Protein AF-A0A917B5C1-F1 (afdb_monomer)

Sequence (83 aa):
METFILLIVVYPIIAAILGVLGAWIFKNMYMMPCIVALCSIVMMGTIYNLSFFTWVLVYTFLSLVSGGITRHLITNNKRGMTV

Solvent-accessible surface area (backbone atoms only — not comparable to full-atom values): 4298 Å² total; per-residue (Å²): 118,70,70,58,50,42,59,72,49,50,49,46,50,50,30,34,54,46,8,40,50,28,21,67,74,66,72,34,51,62,61,31,21,52,51,49,32,51,55,38,50,51,42,28,74,74,78,52,49,80,84,43,54,64,55,33,52,51,36,23,50,45,7,33,52,40,4,43,53,50,48,51,54,57,52,54,61,60,62,71,73,76,116

InterPro domains:
  IPR020258 Uncharacterised protein family YbeF [PF10852] (6-77)

Structure (mmCIF, N/CA/C/O backbone):
data_AF-A0A917B5C1-F1
#
_entry.id   AF-A0A917B5C1-F1
#
loop_
_atom_site.group_PDB
_atom_site.id
_atom_site.type_symbol
_atom_site.label_atom_id
_atom_site.label_alt_id
_atom_site.label_comp_id
_atom_site.label_asym_id
_atom_site.label_entity_id
_atom_site.label_seq_id
_atom_site.pdbx_PDB_ins_code
_atom_site.Cartn_x
_atom_site.Cartn_y
_atom_site.Cartn_z
_atom_site.occupancy
_atom_site.B_iso_or_equiv
_atom_site.auth_seq_id
_atom_site.auth_comp_id
_atom_site.auth_asym_id
_atom_site.auth_atom_id
_atom_site.pdbx_PDB_model_num
ATOM 1 N N . MET A 1 1 ? 10.022 -11.584 -19.087 1.00 57.34 1 MET A N 1
ATOM 2 C CA . MET A 1 1 ? 8.894 -12.371 -18.539 1.00 57.34 1 MET A CA 1
ATOM 3 C C . MET A 1 1 ? 8.831 -12.309 -17.013 1.00 57.34 1 MET A C 1
ATOM 5 O O . MET A 1 1 ? 7.734 -12.198 -16.489 1.00 57.34 1 MET A O 1
ATOM 9 N N . GLU A 1 2 ? 9.959 -12.280 -16.294 1.00 63.72 2 GLU A N 1
ATOM 10 C CA . GLU A 1 2 ? 9.956 -12.309 -14.816 1.00 63.72 2 GLU A CA 1
ATOM 11 C C . GLU A 1 2 ? 9.377 -11.057 -14.132 1.00 63.72 2 GLU A C 1
ATOM 13 O O . GLU A 1 2 ? 8.638 -11.160 -13.155 1.00 63.72 2 GLU A O 1
ATOM 18 N N . THR A 1 3 ? 9.616 -9.866 -14.684 1.00 71.00 3 THR A N 1
ATOM 19 C CA . THR A 1 3 ? 9.080 -8.598 -14.150 1.00 71.00 3 THR A CA 1
ATOM 20 C C . THR A 1 3 ? 7.556 -8.505 -14.201 1.00 71.00 3 THR A C 1
ATOM 22 O O . THR A 1 3 ? 6.949 -7.835 -13.369 1.00 71.00 3 THR A O 1
ATOM 25 N N . PHE A 1 4 ? 6.918 -9.207 -15.138 1.00 75.56 4 PHE A N 1
ATOM 26 C CA . PHE A 1 4 ? 5.464 -9.189 -15.298 1.00 75.56 4 PHE A CA 1
ATOM 27 C C . PHE A 1 4 ? 4.753 -9.999 -14.201 1.00 75.56 4 PHE A C 1
ATOM 29 O O . PHE A 1 4 ? 3.696 -9.600 -13.714 1.00 75.56 4 PHE A O 1
ATOM 36 N N . ILE A 1 5 ? 5.369 -11.099 -13.752 1.00 80.19 5 ILE A N 1
ATOM 37 C CA . ILE A 1 5 ? 4.867 -11.924 -12.642 1.00 80.19 5 ILE A CA 1
ATOM 38 C C . ILE A 1 5 ? 4.975 -11.161 -11.317 1.00 80.19 5 ILE A C 1
ATOM 40 O O . ILE A 1 5 ? 4.042 -11.180 -10.513 1.00 80.19 5 ILE A O 1
ATOM 44 N N . LEU A 1 6 ? 6.081 -10.440 -11.106 1.00 80.62 6 LEU A N 1
ATOM 45 C CA . LEU A 1 6 ? 6.261 -9.590 -9.926 1.00 80.62 6 LEU A CA 1
ATOM 46 C C . LEU A 1 6 ? 5.162 -8.523 -9.831 1.00 80.62 6 LEU A C 1
ATOM 48 O O . LEU A 1 6 ? 4.574 -8.328 -8.769 1.00 80.62 6 LEU A O 1
ATOM 52 N N . LEU A 1 7 ? 4.848 -7.903 -10.968 1.00 77.75 7 LEU A N 1
ATOM 53 C CA . LEU A 1 7 ? 3.792 -6.909 -11.135 1.00 77.75 7 LEU A CA 1
ATOM 54 C C . LEU A 1 7 ? 2.390 -7.431 -10.816 1.00 77.75 7 LEU A C 1
ATOM 56 O O . LEU A 1 7 ? 1.665 -6.830 -10.035 1.00 77.75 7 LEU A O 1
ATOM 60 N N . ILE A 1 8 ? 1.996 -8.552 -11.408 1.00 80.44 8 ILE A N 1
ATOM 61 C CA . ILE A 1 8 ? 0.602 -9.012 -11.333 1.00 80.44 8 ILE A CA 1
ATOM 62 C C . ILE A 1 8 ? 0.320 -9.862 -10.098 1.00 80.44 8 ILE A C 1
ATOM 64 O O . ILE A 1 8 ? -0.824 -9.929 -9.654 1.00 80.44 8 ILE A O 1
ATOM 68 N N . VAL A 1 9 ? 1.336 -10.521 -9.545 1.00 80.31 9 VAL A N 1
ATOM 69 C CA . VAL A 1 9 ? 1.144 -11.503 -8.474 1.00 80.31 9 VAL A CA 1
ATOM 70 C C . VAL A 1 9 ? 1.813 -11.032 -7.193 1.00 80.31 9 VAL A C 1
ATOM 72 O O . VAL A 1 9 ? 1.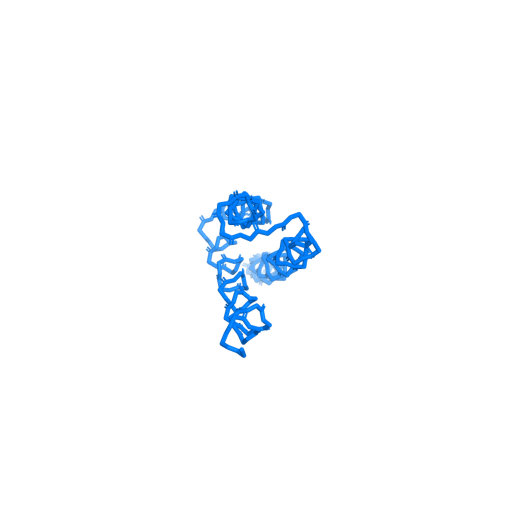152 -10.868 -6.173 1.00 80.31 9 VAL A O 1
ATOM 75 N N . VAL A 1 10 ? 3.117 -10.762 -7.230 1.00 84.00 10 VAL A N 1
ATOM 76 C CA . VAL A 1 10 ? 3.896 -10.567 -5.999 1.00 84.00 10 VAL A CA 1
ATOM 77 C C . VAL A 1 10 ? 3.576 -9.236 -5.318 1.00 84.00 10 VAL A C 1
ATOM 79 O O . VAL A 1 10 ? 3.209 -9.225 -4.143 1.00 84.00 10 VAL A O 1
ATOM 82 N N . TYR A 1 11 ? 3.653 -8.113 -6.033 1.00 81.19 11 TYR A N 1
ATOM 83 C CA . TYR A 1 11 ? 3.344 -6.797 -5.465 1.00 81.19 11 TYR A CA 1
ATOM 84 C C . TYR A 1 11 ? 1.906 -6.647 -4.950 1.00 81.19 11 TYR A C 1
ATOM 86 O O . TYR A 1 11 ? 1.756 -6.133 -3.840 1.00 81.19 11 TYR A O 1
ATOM 94 N N . PRO A 1 12 ? 0.850 -7.107 -5.648 1.00 79.62 12 PRO A N 1
ATOM 95 C CA . PRO A 1 12 ? -0.505 -7.005 -5.115 1.00 79.62 12 PRO A CA 1
ATOM 96 C C . PRO A 1 12 ? -0.722 -7.892 -3.886 1.00 79.62 12 PRO A C 1
ATOM 98 O O . PRO A 1 12 ? -1.408 -7.463 -2.959 1.00 79.62 12 PRO A O 1
ATOM 101 N N . ILE A 1 13 ? -0.097 -9.075 -3.816 1.00 84.62 13 ILE A N 1
ATOM 102 C CA . ILE A 1 13 ? -0.136 -9.914 -2.607 1.00 84.62 13 ILE A CA 1
ATOM 103 C C . ILE A 1 13 ? 0.533 -9.191 -1.435 1.00 84.62 13 ILE A C 1
ATOM 105 O O . ILE A 1 13 ? -0.051 -9.102 -0.355 1.00 84.62 13 ILE A O 1
ATOM 109 N N . ILE A 1 14 ? 1.722 -8.618 -1.642 1.00 85.00 14 ILE A N 1
ATOM 110 C CA . ILE A 1 14 ? 2.429 -7.857 -0.603 1.00 85.00 14 ILE A CA 1
ATOM 111 C C . ILE A 1 14 ? 1.596 -6.648 -0.161 1.00 85.00 14 ILE A C 1
ATOM 113 O O . ILE A 1 14 ? 1.441 -6.425 1.037 1.00 85.00 14 ILE A O 1
ATOM 117 N N . ALA A 1 15 ? 1.014 -5.899 -1.101 1.00 80.00 15 ALA A N 1
ATOM 118 C CA . ALA A 1 15 ? 0.159 -4.752 -0.803 1.00 80.00 15 ALA A CA 1
ATOM 119 C C . ALA A 1 15 ? -1.083 -5.152 0.010 1.00 80.00 15 ALA A C 1
ATOM 121 O O . ALA A 1 15 ? -1.448 -4.453 0.956 1.00 80.00 15 ALA A O 1
ATOM 122 N N . ALA A 1 16 ? -1.702 -6.292 -0.309 1.00 78.06 16 ALA A N 1
ATOM 123 C CA . ALA A 1 16 ? -2.839 -6.820 0.435 1.00 78.06 16 ALA A CA 1
ATOM 124 C C . ALA A 1 16 ? -2.449 -7.220 1.867 1.00 78.06 16 ALA A C 1
ATOM 126 O O . ALA A 1 16 ? -3.126 -6.810 2.813 1.00 78.06 16 ALA A O 1
ATOM 127 N N . ILE A 1 17 ? -1.344 -7.958 2.035 1.00 83.50 17 ILE A N 1
ATOM 128 C CA . ILE A 1 17 ? -0.819 -8.375 3.346 1.00 83.50 17 ILE A CA 1
ATOM 129 C C . ILE A 1 17 ? -0.471 -7.152 4.192 1.00 83.50 17 ILE A C 1
ATOM 131 O O . ILE A 1 17 ? -0.874 -7.064 5.352 1.00 83.50 17 ILE A O 1
ATOM 135 N N . LEU A 1 18 ? 0.234 -6.185 3.602 1.00 81.00 18 LEU A N 1
ATOM 136 C CA . LEU A 1 18 ? 0.568 -4.927 4.255 1.00 81.00 18 LEU A CA 1
ATOM 137 C C . LEU A 1 18 ? -0.699 -4.191 4.681 1.00 81.00 18 LEU A C 1
ATOM 139 O O . LEU A 1 18 ? -0.785 -3.817 5.843 1.00 81.00 18 LEU A O 1
ATOM 143 N N . GLY A 1 19 ? -1.705 -4.055 3.811 1.00 75.25 19 GLY A N 1
ATOM 144 C CA . GLY A 1 19 ? -2.986 -3.419 4.141 1.00 75.25 19 GLY A CA 1
ATOM 145 C C . GLY A 1 19 ? -3.680 -4.040 5.359 1.00 75.25 19 GLY A C 1
ATOM 146 O O . GLY A 1 19 ? -4.107 -3.315 6.261 1.00 75.25 19 GLY A O 1
ATOM 147 N N . VAL A 1 20 ? -3.715 -5.375 5.447 1.00 76.62 20 VAL A N 1
ATOM 148 C CA . VAL A 1 20 ? -4.271 -6.101 6.604 1.00 76.62 20 VAL A CA 1
ATOM 149 C C . VAL A 1 20 ? -3.436 -5.859 7.865 1.00 76.62 20 VAL A C 1
ATOM 151 O O . VAL A 1 20 ? -3.986 -5.479 8.902 1.00 76.62 20 VAL A O 1
ATOM 154 N N . LEU A 1 21 ? -2.111 -6.021 7.781 1.00 78.62 21 LEU A N 1
ATOM 155 C CA . LEU A 1 21 ? -1.200 -5.819 8.912 1.00 78.62 21 LEU A CA 1
ATOM 156 C C . LEU A 1 21 ? -1.268 -4.390 9.450 1.00 78.62 21 LEU A C 1
ATOM 158 O O . LEU A 1 21 ? 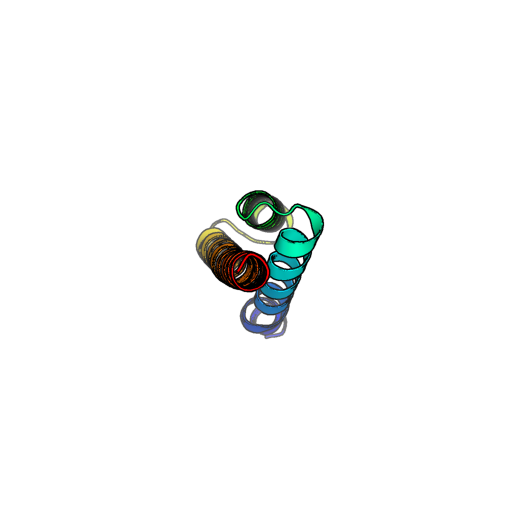-1.340 -4.182 10.659 1.00 78.62 21 LEU A O 1
ATOM 162 N N . GLY A 1 22 ? -1.296 -3.395 8.569 1.00 71.44 22 GLY A N 1
ATOM 163 C CA . GLY A 1 22 ? -1.373 -2.003 8.984 1.00 71.44 22 GLY A CA 1
ATOM 164 C C . GLY A 1 22 ? -2.732 -1.622 9.557 1.00 71.44 22 GLY A C 1
ATOM 165 O O . GLY A 1 22 ? -2.782 -0.848 10.510 1.00 71.44 22 GLY A O 1
ATOM 166 N N . ALA A 1 23 ? -3.830 -2.203 9.066 1.00 70.75 23 ALA A N 1
ATOM 167 C CA . ALA A 1 23 ? -5.136 -2.033 9.701 1.00 70.75 23 ALA A CA 1
ATOM 168 C C . ALA A 1 23 ? -5.156 -2.611 11.128 1.00 70.75 23 ALA A C 1
ATOM 170 O O . ALA A 1 23 ? -5.778 -2.026 12.018 1.00 70.75 23 ALA A O 1
ATOM 171 N N . TRP A 1 24 ? -4.439 -3.715 11.362 1.00 72.19 24 TRP A N 1
ATOM 172 C CA . TRP A 1 24 ? -4.267 -4.317 12.686 1.00 72.19 24 TRP A CA 1
ATOM 173 C C . TRP A 1 24 ? -3.386 -3.474 13.621 1.00 72.19 24 TRP A C 1
ATOM 175 O O . TRP A 1 24 ? -3.788 -3.197 14.751 1.00 72.19 24 TRP A O 1
ATOM 185 N N . ILE A 1 25 ? -2.215 -3.035 13.147 1.00 77.56 25 ILE A N 1
ATOM 186 C CA . ILE A 1 25 ? -1.211 -2.312 13.947 1.00 77.56 25 ILE A CA 1
ATOM 187 C C . ILE A 1 25 ? -1.657 -0.877 14.234 1.00 77.56 25 ILE A C 1
ATOM 189 O O . ILE A 1 25 ? -1.683 -0.447 15.386 1.00 77.56 25 ILE A O 1
ATOM 193 N N . PHE A 1 26 ? -2.039 -0.128 13.198 1.00 72.94 26 PHE A N 1
ATOM 194 C CA . PHE A 1 26 ? -2.328 1.300 13.325 1.00 72.94 26 PHE A CA 1
ATOM 195 C C . PHE A 1 26 ? -3.773 1.585 13.752 1.00 72.94 26 PHE A C 1
ATOM 197 O O . PHE A 1 26 ? -4.090 2.728 14.077 1.00 72.94 26 PHE A O 1
ATOM 204 N N . LYS A 1 27 ? -4.674 0.583 13.716 1.00 68.62 27 LYS A N 1
ATOM 205 C CA . LYS A 1 27 ? -6.138 0.728 13.925 1.00 68.62 27 LYS A CA 1
ATOM 206 C C . LYS A 1 27 ? -6.793 1.818 13.059 1.00 68.62 27 LYS A C 1
ATOM 208 O O . LYS A 1 27 ? -7.952 2.189 13.271 1.00 68.62 27 LYS A O 1
ATOM 213 N N . ASN A 1 28 ? -6.065 2.316 12.065 1.00 67.50 28 ASN A N 1
ATOM 214 C CA . ASN A 1 28 ? -6.440 3.421 11.210 1.00 67.50 28 ASN A CA 1
ATOM 215 C C . ASN A 1 28 ? -6.415 2.940 9.761 1.00 67.50 28 ASN A C 1
ATOM 217 O O . ASN A 1 28 ? -5.390 2.473 9.270 1.00 67.50 28 ASN A O 1
ATOM 221 N N . MET A 1 29 ? -7.552 3.061 9.079 1.00 65.50 29 MET A N 1
ATOM 222 C CA . MET A 1 29 ? -7.729 2.529 7.724 1.00 65.50 29 MET A CA 1
ATOM 223 C C . MET A 1 29 ? -6.934 3.281 6.656 1.00 65.50 29 MET A C 1
ATOM 225 O O . MET A 1 29 ? -6.763 2.763 5.562 1.00 65.50 29 MET A O 1
ATOM 229 N N . TYR A 1 30 ? -6.442 4.481 6.971 1.00 70.44 30 TYR A N 1
ATOM 230 C CA . TYR A 1 30 ? -5.763 5.354 6.011 1.00 70.44 30 TYR A CA 1
ATOM 231 C C . TYR A 1 30 ? -4.236 5.345 6.124 1.00 70.44 30 TYR A C 1
ATOM 233 O O . TYR A 1 30 ? -3.556 5.681 5.159 1.00 70.44 30 TYR A O 1
ATOM 241 N N . MET A 1 31 ? -3.678 4.942 7.272 1.00 73.06 31 MET A N 1
ATOM 242 C CA . MET A 1 31 ? -2.223 4.971 7.475 1.00 73.06 31 MET A CA 1
ATOM 243 C C . MET A 1 31 ? -1.499 4.000 6.542 1.00 73.06 31 MET A C 1
ATOM 245 O O . MET A 1 31 ? -0.515 4.371 5.908 1.00 73.06 31 MET A O 1
ATOM 249 N N . MET A 1 32 ? -2.009 2.776 6.410 1.00 76.75 32 MET A N 1
ATOM 250 C CA . MET A 1 32 ? -1.335 1.756 5.612 1.00 76.75 32 MET A CA 1
ATOM 251 C C . MET A 1 32 ? -1.453 1.947 4.095 1.00 76.75 32 MET A C 1
ATOM 253 O O . MET A 1 32 ? -0.442 1.783 3.413 1.00 76.75 32 MET A O 1
ATOM 257 N N . PRO A 1 33 ? -2.608 2.359 3.537 1.00 78.94 33 PRO A N 1
ATOM 258 C CA . PRO A 1 33 ? -2.690 2.738 2.128 1.00 78.94 33 PRO A CA 1
ATOM 259 C C . PRO A 1 33 ? -1.745 3.889 1.773 1.00 78.94 33 PRO A C 1
ATOM 261 O O . PRO A 1 33 ? -1.113 3.834 0.725 1.00 78.94 33 PRO A O 1
ATOM 264 N N . CYS A 1 34 ? -1.570 4.881 2.657 1.00 80.62 34 CYS A N 1
ATOM 265 C CA . CYS A 1 34 ? -0.582 5.947 2.4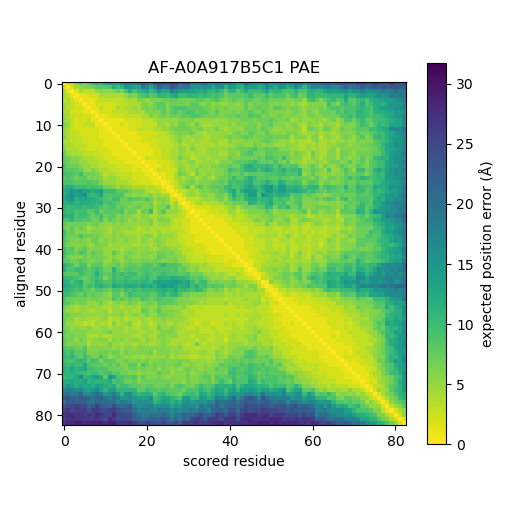55 1.00 80.62 34 CYS A CA 1
ATOM 266 C C . CYS A 1 34 ? 0.854 5.412 2.388 1.00 80.62 34 CYS A C 1
ATOM 268 O O . CYS A 1 34 ? 1.619 5.837 1.527 1.00 80.62 34 CYS A O 1
ATOM 270 N N . ILE A 1 35 ? 1.223 4.465 3.256 1.00 82.38 35 ILE A N 1
ATOM 271 C CA . ILE A 1 35 ? 2.556 3.841 3.233 1.00 82.38 35 ILE A CA 1
ATOM 272 C C . ILE A 1 35 ? 2.753 3.045 1.938 1.00 82.38 35 ILE A C 1
ATOM 274 O O . ILE A 1 35 ? 3.780 3.192 1.280 1.00 82.38 35 ILE A O 1
ATOM 278 N N . VAL A 1 36 ? 1.758 2.249 1.534 1.00 83.88 36 VAL A N 1
ATOM 279 C CA . VAL A 1 36 ? 1.804 1.484 0.278 1.00 83.88 36 VAL A CA 1
ATOM 280 C C . VAL A 1 36 ? 1.906 2.418 -0.929 1.00 83.88 36 VAL A C 1
ATOM 282 O O . VAL A 1 36 ? 2.716 2.157 -1.819 1.00 83.88 36 VAL A O 1
ATOM 285 N N . ALA A 1 37 ? 1.164 3.527 -0.944 1.00 82.44 37 ALA A N 1
ATOM 286 C CA . ALA A 1 37 ? 1.248 4.541 -1.990 1.00 82.44 37 ALA A CA 1
ATOM 287 C C . ALA A 1 37 ? 2.646 5.170 -2.051 1.00 82.44 37 ALA A C 1
ATOM 289 O O . ALA A 1 37 ? 3.250 5.204 -3.120 1.00 82.44 37 ALA A O 1
ATOM 290 N N . LEU A 1 38 ? 3.199 5.596 -0.910 1.00 85.62 38 LEU A N 1
ATOM 291 C CA . LEU A 1 38 ? 4.541 6.178 -0.831 1.00 85.62 38 LEU A CA 1
ATOM 292 C C . LEU A 1 38 ? 5.618 5.194 -1.305 1.00 85.62 38 LEU A C 1
ATOM 294 O O . LEU A 1 38 ? 6.419 5.546 -2.167 1.00 85.62 38 LEU A O 1
ATOM 298 N N . CYS A 1 39 ? 5.609 3.948 -0.821 1.00 83.31 39 CYS A N 1
ATOM 299 C CA . CYS A 1 39 ? 6.550 2.917 -1.268 1.00 83.31 39 CYS A CA 1
ATOM 300 C C . CYS A 1 39 ? 6.433 2.642 -2.773 1.00 83.31 39 CYS A C 1
ATOM 302 O O . CYS A 1 39 ? 7.445 2.514 -3.461 1.00 83.31 39 CYS A O 1
ATOM 304 N N . SER A 1 40 ? 5.208 2.595 -3.296 1.00 81.94 40 SER A N 1
ATOM 305 C CA . SER A 1 40 ? 4.954 2.331 -4.713 1.00 81.94 40 SER A CA 1
ATOM 306 C C . SER A 1 40 ? 5.384 3.506 -5.604 1.00 81.94 40 SER A C 1
ATOM 308 O O . SER A 1 40 ? 5.928 3.284 -6.683 1.00 81.94 40 SER A O 1
ATOM 310 N N . ILE A 1 41 ? 5.217 4.754 -5.147 1.00 84.38 41 ILE A N 1
ATOM 311 C CA . ILE A 1 41 ? 5.717 5.961 -5.830 1.00 84.38 41 ILE A CA 1
ATOM 312 C C . ILE A 1 41 ? 7.250 5.982 -5.839 1.00 84.38 41 ILE A C 1
ATOM 314 O O . ILE A 1 41 ? 7.854 6.275 -6.869 1.00 84.38 41 ILE A O 1
ATOM 318 N N . VAL A 1 42 ? 7.892 5.629 -4.721 1.00 84.44 42 VAL A N 1
ATOM 319 C CA . VAL A 1 42 ? 9.358 5.530 -4.653 1.00 84.44 42 VAL A CA 1
ATOM 320 C C . VAL A 1 42 ? 9.865 4.461 -5.623 1.00 84.44 42 VAL A C 1
ATOM 322 O O . VAL A 1 42 ? 10.797 4.728 -6.381 1.00 84.44 42 VAL A O 1
ATOM 325 N N . MET A 1 43 ? 9.218 3.291 -5.681 1.00 78.12 43 MET A N 1
ATOM 326 C CA . MET A 1 43 ? 9.522 2.250 -6.673 1.00 78.12 43 MET A CA 1
ATOM 327 C C . MET A 1 43 ? 9.322 2.726 -8.114 1.00 78.12 43 MET A C 1
ATOM 329 O O . MET A 1 43 ? 10.143 2.411 -8.975 1.00 78.12 43 MET A O 1
ATOM 333 N N . MET A 1 44 ? 8.269 3.504 -8.380 1.00 82.69 44 MET A N 1
ATOM 334 C CA . MET A 1 44 ? 8.036 4.102 -9.695 1.00 82.69 44 MET A CA 1
ATOM 335 C C . MET A 1 44 ? 9.191 5.016 -10.117 1.00 82.69 44 MET A C 1
ATOM 337 O O . MET A 1 44 ? 9.557 4.993 -11.283 1.00 82.69 44 MET A O 1
ATOM 341 N N . GLY A 1 45 ? 9.757 5.804 -9.198 1.00 76.56 45 GLY A N 1
ATOM 342 C CA . GLY A 1 45 ? 10.849 6.734 -9.506 1.00 76.56 45 GLY A CA 1
ATOM 343 C C . GLY A 1 45 ? 12.248 6.109 -9.548 1.00 76.56 45 GLY A C 1
ATOM 344 O O . GLY A 1 45 ? 13.146 6.695 -10.141 1.00 76.56 45 GLY A O 1
ATOM 345 N N . THR A 1 46 ? 12.451 4.950 -8.913 1.00 79.50 46 THR A N 1
ATOM 346 C CA . THR A 1 46 ? 13.783 4.325 -8.766 1.00 79.50 46 THR A CA 1
ATOM 347 C C . THR A 1 46 ? 13.996 3.099 -9.643 1.00 79.50 46 THR A C 1
ATOM 349 O O . THR A 1 46 ? 15.100 2.897 -10.140 1.00 79.50 46 THR A O 1
ATOM 352 N N . ILE A 1 47 ? 12.968 2.266 -9.816 1.00 76.69 47 ILE A N 1
ATOM 353 C CA . ILE A 1 47 ? 13.081 0.961 -10.488 1.00 76.69 47 ILE A CA 1
ATOM 354 C C . ILE A 1 47 ? 12.309 0.953 -11.809 1.00 76.69 47 ILE A C 1
ATOM 356 O O . ILE A 1 47 ? 12.722 0.305 -12.770 1.00 76.69 47 ILE A O 1
ATOM 360 N N . TYR A 1 48 ? 11.182 1.662 -11.860 1.00 76.88 48 TYR A N 1
ATOM 361 C CA . TYR A 1 48 ? 10.273 1.649 -13.002 1.00 76.88 48 TYR A CA 1
ATOM 362 C C . TYR A 1 48 ? 10.201 3.019 -13.699 1.00 76.88 48 TYR A C 1
ATOM 364 O O . TYR A 1 48 ? 11.049 3.883 -13.510 1.00 76.88 48 TYR A O 1
ATOM 372 N N . ASN A 1 49 ? 9.216 3.184 -14.584 1.00 78.19 49 ASN A N 1
ATOM 373 C CA . ASN A 1 49 ? 8.953 4.412 -15.337 1.00 78.19 49 ASN A CA 1
ATOM 374 C C . ASN A 1 49 ? 7.569 4.976 -14.982 1.00 78.19 49 ASN A C 1
ATOM 376 O O . ASN A 1 49 ? 6.755 4.294 -14.364 1.00 78.19 49 ASN A O 1
ATOM 380 N N . LEU A 1 50 ? 7.258 6.189 -15.451 1.00 74.19 50 LEU A N 1
ATOM 381 C CA . LEU A 1 50 ? 5.969 6.874 -15.242 1.00 74.19 50 LEU A CA 1
ATOM 382 C C . LEU A 1 50 ? 4.727 6.024 -15.578 1.00 74.19 50 LEU A C 1
ATOM 384 O O . LEU A 1 50 ? 3.702 6.153 -14.915 1.00 74.19 50 LEU A O 1
ATOM 388 N N . SER A 1 51 ? 4.810 5.100 -16.542 1.00 79.00 51 SER A N 1
ATOM 389 C CA . SER A 1 51 ? 3.711 4.171 -16.864 1.00 79.00 51 SER A CA 1
ATOM 390 C C . SER A 1 51 ? 3.352 3.205 -15.724 1.00 79.00 51 SER A C 1
ATOM 392 O O . SER A 1 51 ? 2.308 2.559 -15.767 1.00 79.00 51 SER A O 1
ATOM 394 N N . PHE A 1 52 ? 4.182 3.107 -14.685 1.00 79.00 52 PHE A N 1
ATOM 395 C CA . PHE A 1 52 ? 3.908 2.311 -13.491 1.00 79.00 52 PHE A CA 1
ATOM 396 C C . PHE A 1 52 ? 2.894 2.977 -12.549 1.00 79.00 52 PHE A C 1
ATOM 398 O O . PHE A 1 52 ? 2.392 2.329 -11.633 1.00 79.00 52 PHE A O 1
ATOM 405 N N . PHE A 1 53 ? 2.542 4.244 -12.784 1.00 79.31 53 PHE A N 1
ATOM 406 C CA . PHE A 1 53 ? 1.588 4.985 -11.960 1.00 79.31 53 PHE A CA 1
ATOM 407 C C . PHE A 1 53 ? 0.215 4.299 -11.864 1.00 79.31 53 PHE A C 1
ATOM 409 O O . PHE A 1 53 ? -0.400 4.281 -10.799 1.00 79.31 53 PHE A O 1
ATOM 416 N N . THR A 1 54 ? -0.246 3.648 -12.936 1.00 84.25 54 THR A N 1
ATOM 417 C CA . THR A 1 54 ? -1.486 2.856 -12.908 1.00 84.25 54 THR A CA 1
ATOM 418 C C . THR A 1 54 ? -1.419 1.736 -11.867 1.00 84.25 54 THR A C 1
ATOM 420 O O . THR A 1 54 ? -2.378 1.524 -11.130 1.00 84.25 54 THR A O 1
ATOM 423 N N . TRP A 1 55 ? -0.274 1.061 -11.740 1.00 83.81 55 TRP A N 1
ATOM 424 C CA . TRP A 1 55 ? -0.072 -0.004 -10.754 1.00 83.81 55 TRP A CA 1
ATOM 425 C C . TRP A 1 55 ? 0.009 0.533 -9.325 1.00 83.81 55 TRP A C 1
ATOM 427 O O . TRP A 1 55 ? -0.571 -0.062 -8.422 1.00 83.81 55 TRP A O 1
ATOM 437 N N . VAL A 1 56 ? 0.636 1.698 -9.125 1.00 83.19 56 VAL A N 1
ATOM 438 C CA . VAL A 1 56 ? 0.631 2.419 -7.837 1.00 83.19 56 VAL A CA 1
ATOM 439 C C . VAL A 1 56 ? -0.805 2.644 -7.353 1.00 83.19 56 VAL A C 1
ATOM 441 O O . VAL A 1 56 ? -1.120 2.363 -6.193 1.00 83.19 56 VAL A O 1
ATOM 444 N N . LEU A 1 57 ? -1.691 3.105 -8.243 1.00 85.00 57 LEU A N 1
ATOM 445 C CA . LEU A 1 57 ? -3.105 3.306 -7.925 1.00 85.00 57 LEU A CA 1
ATOM 446 C C . LEU A 1 57 ? -3.800 1.985 -7.577 1.00 85.00 57 LEU A C 1
ATOM 448 O O . LEU A 1 57 ? -4.491 1.919 -6.561 1.00 85.00 57 LEU A O 1
ATOM 452 N N . VAL A 1 58 ? -3.576 0.926 -8.363 1.00 87.44 58 VAL A N 1
ATOM 453 C CA . VAL A 1 58 ? -4.158 -0.404 -8.115 1.00 87.44 58 VAL A CA 1
ATOM 454 C C . VAL A 1 58 ? -3.740 -0.952 -6.748 1.00 87.44 58 VAL A C 1
ATOM 456 O O . VAL A 1 58 ? -4.600 -1.376 -5.978 1.00 87.44 58 VAL A O 1
ATOM 459 N N . TYR A 1 59 ? -2.452 -0.903 -6.395 1.00 83.44 59 TYR A N 1
ATOM 460 C CA . TYR A 1 59 ? -1.961 -1.416 -5.108 1.00 83.44 59 TYR A CA 1
ATOM 461 C C . TYR A 1 59 ? -2.473 -0.604 -3.922 1.00 83.44 59 TYR A C 1
ATOM 463 O O . TYR A 1 59 ? -2.840 -1.169 -2.889 1.00 83.44 59 TYR A O 1
ATOM 471 N N . THR A 1 60 ? -2.545 0.717 -4.077 1.00 84.94 60 THR A N 1
ATOM 472 C CA . THR A 1 60 ? -3.099 1.607 -3.051 1.00 84.94 60 THR A CA 1
ATOM 473 C C . THR A 1 60 ? -4.578 1.306 -2.822 1.00 84.94 60 THR A C 1
ATOM 475 O O . THR A 1 60 ? -5.011 1.188 -1.676 1.00 84.94 60 THR A O 1
ATOM 478 N N . PHE A 1 61 ? -5.344 1.115 -3.900 1.00 86.88 61 PHE A N 1
ATOM 479 C CA . PHE A 1 61 ? -6.762 0.777 -3.821 1.00 86.88 61 PHE A CA 1
ATOM 480 C C . PHE A 1 61 ? -6.981 -0.601 -3.185 1.00 86.88 61 PHE A C 1
ATOM 482 O O . PHE A 1 61 ? -7.824 -0.736 -2.301 1.00 86.88 61 PHE A O 1
ATOM 489 N N . LEU A 1 62 ?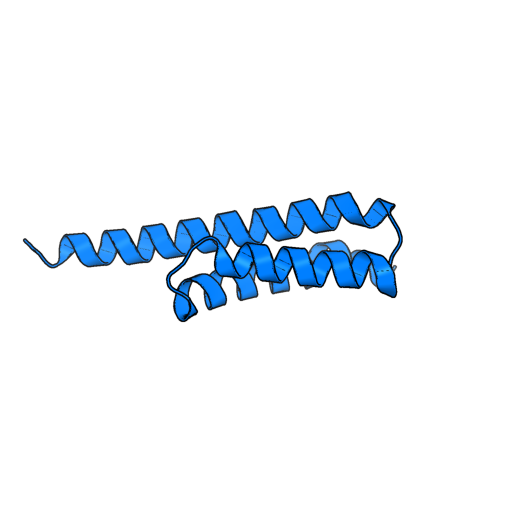 -6.172 -1.604 -3.550 1.00 83.94 62 LEU A N 1
ATOM 490 C CA . LEU A 1 62 ? -6.202 -2.931 -2.925 1.00 83.94 62 LEU A CA 1
ATOM 491 C C . LEU A 1 62 ? -5.958 -2.860 -1.413 1.00 83.94 62 LEU A C 1
ATOM 493 O O . LEU A 1 62 ? -6.713 -3.450 -0.643 1.00 83.94 62 LEU A O 1
ATOM 497 N N . SER A 1 63 ? -4.926 -2.123 -0.994 1.00 82.81 63 SER A N 1
ATOM 498 C CA . SER A 1 63 ? -4.577 -1.932 0.420 1.00 82.81 63 SER A CA 1
ATOM 499 C C . SER A 1 63 ? -5.681 -1.198 1.191 1.00 82.81 63 SER A C 1
ATOM 501 O O . SER A 1 63 ? -5.987 -1.535 2.335 1.00 82.81 63 SER A O 1
ATOM 503 N N . LEU A 1 64 ? -6.338 -0.225 0.554 1.00 83.94 64 LEU A N 1
ATOM 504 C CA . LEU A 1 64 ? -7.453 0.512 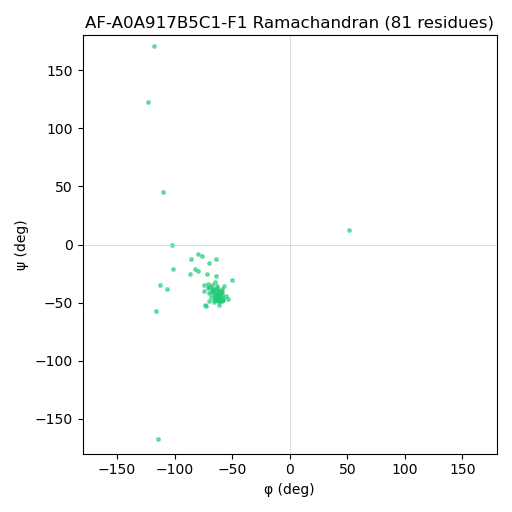1.146 1.00 83.94 64 LEU A CA 1
ATOM 505 C C . LEU A 1 64 ? -8.687 -0.375 1.327 1.00 83.94 64 LEU A C 1
ATOM 507 O O . LEU A 1 64 ? -9.293 -0.364 2.400 1.00 83.94 64 LEU A O 1
ATOM 511 N N . VAL A 1 65 ? -9.040 -1.171 0.316 1.00 85.31 65 VAL A N 1
ATOM 512 C CA . VAL A 1 65 ? -10.166 -2.111 0.391 1.00 85.31 65 VAL A CA 1
ATOM 513 C C . VAL A 1 65 ? -9.896 -3.187 1.445 1.00 85.31 65 VAL A C 1
ATOM 515 O O . VAL A 1 65 ? -10.743 -3.413 2.310 1.00 85.31 65 VAL A O 1
ATOM 518 N N . SER A 1 66 ? -8.711 -3.808 1.445 1.00 80.44 66 SER A N 1
ATOM 519 C CA . SER A 1 66 ? -8.365 -4.853 2.419 1.00 80.44 66 SER A CA 1
ATOM 520 C C . SER A 1 66 ? -8.315 -4.316 3.854 1.00 80.44 66 SER A C 1
ATOM 522 O O . SER A 1 66 ? -8.874 -4.931 4.771 1.00 80.44 66 SER A O 1
ATOM 524 N N . GLY A 1 67 ? -7.723 -3.137 4.060 1.00 78.62 67 GLY A N 1
ATOM 525 C CA . GLY A 1 67 ? -7.674 -2.471 5.359 1.00 78.62 67 GLY A CA 1
ATOM 526 C C . GLY A 1 67 ? -9.053 -2.012 5.845 1.00 78.62 67 GLY A C 1
ATOM 527 O O . GLY A 1 67 ? -9.381 -2.166 7.025 1.00 78.62 67 GLY A O 1
ATOM 528 N N . GLY A 1 68 ? -9.895 -1.512 4.936 1.00 77.38 68 GLY A N 1
ATOM 529 C CA . GLY A 1 68 ? -11.277 -1.118 5.208 1.00 77.38 68 GLY A CA 1
ATOM 530 C C . GLY A 1 68 ? -12.145 -2.295 5.655 1.00 77.38 68 GLY A C 1
ATOM 531 O O . GLY A 1 68 ? -12.788 -2.213 6.704 1.00 77.38 68 GLY A O 1
ATOM 532 N N . ILE A 1 69 ? -12.098 -3.414 4.921 1.00 80.25 69 ILE A N 1
ATOM 533 C CA . ILE A 1 69 ? -12.801 -4.659 5.275 1.00 80.25 69 ILE A CA 1
ATOM 534 C C . ILE A 1 69 ? -12.343 -5.148 6.652 1.00 80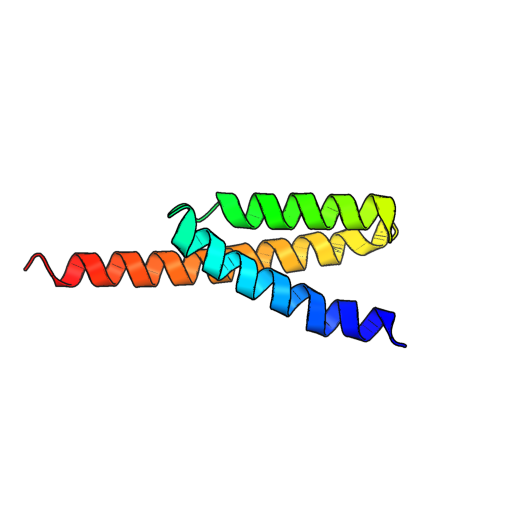.25 69 ILE A C 1
ATOM 536 O O . ILE A 1 69 ? -13.170 -5.398 7.527 1.00 80.25 69 ILE A O 1
ATOM 540 N N . THR A 1 70 ? -11.030 -5.207 6.885 1.00 77.69 70 THR A N 1
ATOM 541 C CA . THR A 1 70 ? -10.454 -5.650 8.164 1.00 77.69 70 THR A CA 1
ATOM 542 C C . THR A 1 70 ? -10.941 -4.786 9.329 1.00 77.69 70 THR A C 1
ATOM 544 O O . THR A 1 70 ? -11.390 -5.303 10.353 1.00 77.69 70 THR A O 1
ATOM 547 N N . ARG A 1 71 ? -10.930 -3.457 9.177 1.00 72.69 71 ARG A N 1
ATOM 548 C CA . ARG A 1 71 ? -11.413 -2.537 10.217 1.00 72.69 71 ARG A CA 1
ATOM 549 C C . ARG A 1 71 ? -12.915 -2.662 10.454 1.00 72.69 71 ARG A C 1
ATOM 551 O O . ARG A 1 71 ? -13.349 -2.584 11.606 1.00 72.69 71 ARG A O 1
ATOM 558 N N . HIS A 1 72 ? -13.701 -2.851 9.397 1.00 75.38 72 HIS A N 1
ATOM 559 C CA . HIS A 1 72 ? -15.141 -3.061 9.502 1.00 75.38 72 HIS A CA 1
ATOM 560 C C . HIS A 1 72 ? -15.457 -4.351 10.275 1.00 75.38 72 HIS A C 1
ATOM 562 O O . HIS A 1 72 ? -16.266 -4.325 11.202 1.00 75.38 72 HIS A O 1
ATOM 568 N N . LEU A 1 73 ? -14.751 -5.448 9.979 1.00 77.88 73 LEU A N 1
ATOM 569 C CA . LEU A 1 73 ? -14.871 -6.720 10.700 1.00 77.88 73 LEU A CA 1
ATOM 570 C C . LEU A 1 73 ? -14.491 -6.584 12.183 1.00 77.88 73 LEU A C 1
ATOM 572 O O . LEU A 1 73 ? -15.251 -7.005 13.055 1.00 77.88 73 LEU A O 1
ATOM 576 N N . ILE A 1 74 ? -13.365 -5.929 12.490 1.00 73.75 74 ILE A N 1
ATOM 577 C CA . ILE A 1 74 ? -12.925 -5.699 13.879 1.00 73.75 74 ILE A CA 1
ATOM 578 C C . ILE A 1 74 ? -13.928 -4.822 14.643 1.00 73.75 74 ILE A C 1
ATOM 580 O O . ILE A 1 74 ? -14.205 -5.070 15.816 1.00 73.75 74 ILE A O 1
ATOM 584 N N . THR A 1 75 ? -14.478 -3.792 13.996 1.00 71.00 75 THR A N 1
ATOM 585 C CA . THR A 1 75 ? -15.428 -2.860 14.622 1.00 71.00 75 THR A CA 1
ATOM 586 C C . THR A 1 75 ? -16.774 -3.523 14.904 1.00 71.00 75 THR A C 1
ATOM 588 O O . THR A 1 75 ? -17.321 -3.331 15.990 1.00 71.00 75 THR A O 1
ATOM 591 N N . ASN A 1 76 ? -17.295 -4.331 13.975 1.00 65.75 76 ASN A N 1
ATOM 592 C CA . ASN A 1 76 ? -18.543 -5.066 14.193 1.00 65.75 76 ASN A CA 1
ATOM 593 C C . ASN A 1 76 ? -18.420 -6.088 15.324 1.00 65.75 76 ASN A C 1
ATOM 595 O O . ASN A 1 76 ? -19.335 -6.194 16.136 1.00 65.75 76 ASN A O 1
ATOM 599 N N . ASN A 1 77 ? -17.276 -6.766 15.451 1.00 61.56 77 ASN A N 1
ATOM 600 C CA . ASN A 1 77 ? -17.082 -7.740 16.525 1.00 61.56 77 ASN A CA 1
ATOM 601 C C . ASN A 1 77 ? -17.097 -7.088 17.923 1.00 61.56 77 ASN A C 1
ATOM 603 O O . ASN A 1 77 ? -17.592 -7.662 18.886 1.00 61.56 77 ASN A O 1
ATOM 607 N N . LYS A 1 78 ? -16.626 -5.839 18.046 1.00 55.88 78 LYS A N 1
ATOM 608 C CA . LYS A 1 78 ? -16.682 -5.097 19.318 1.00 55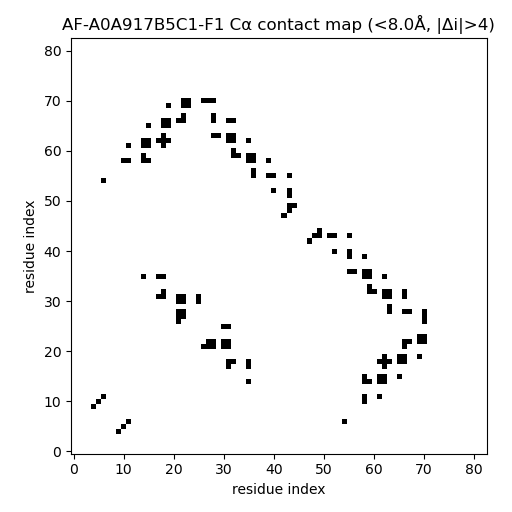.88 78 LYS A CA 1
ATOM 609 C C . LYS A 1 78 ? -18.084 -4.635 19.708 1.00 55.88 78 LYS A C 1
ATOM 611 O O . LYS A 1 78 ? -18.330 -4.442 20.891 1.00 55.88 78 LYS A O 1
ATOM 616 N N . ARG A 1 79 ? -18.993 -4.456 18.746 1.00 53.06 79 ARG A N 1
ATOM 617 C CA . ARG A 1 79 ? -20.374 -4.013 19.004 1.00 53.06 79 ARG A CA 1
ATOM 618 C C . ARG A 1 79 ? -21.287 -5.140 19.493 1.00 53.06 79 ARG A C 1
ATOM 620 O O . ARG A 1 79 ? -22.264 -4.849 20.168 1.00 53.06 79 ARG A O 1
ATOM 627 N N . GLY A 1 80 ? -20.951 -6.399 19.206 1.00 54.41 80 GLY A N 1
ATOM 628 C CA . GLY A 1 80 ? -21.719 -7.571 19.647 1.00 54.41 80 GLY A CA 1
ATOM 629 C C . GLY A 1 80 ? -21.476 -8.015 21.097 1.00 54.41 80 GLY A C 1
ATOM 630 O O . GLY A 1 80 ? -22.197 -8.878 21.573 1.00 54.41 80 GLY A O 1
ATOM 631 N N . MET A 1 81 ? -20.487 -7.447 21.800 1.00 53.47 81 MET A N 1
ATOM 632 C CA . MET A 1 81 ? -20.148 -7.806 23.193 1.00 53.47 81 MET A CA 1
ATOM 633 C C . M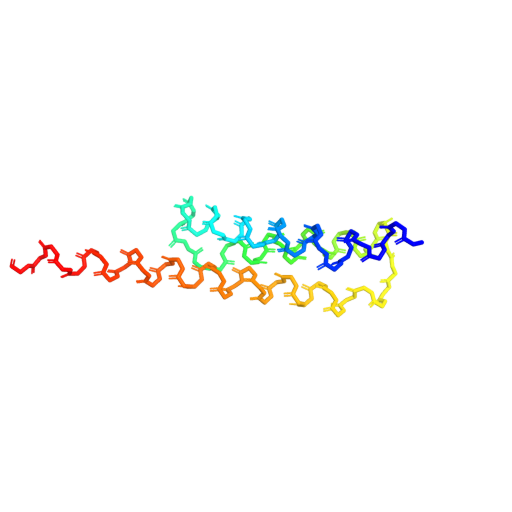ET A 1 81 ? -20.663 -6.801 24.243 1.00 53.47 81 MET A C 1
ATOM 635 O O . MET A 1 81 ? -20.424 -6.982 25.43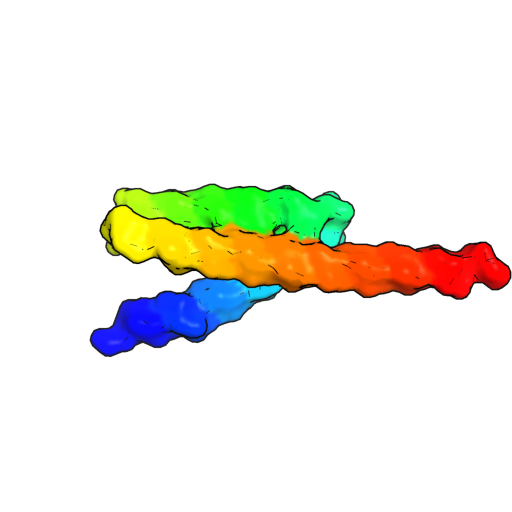1 1.00 53.47 81 MET A O 1
ATOM 639 N N . THR A 1 82 ? -21.334 -5.728 23.816 1.00 51.41 82 THR A N 1
ATOM 640 C CA . THR A 1 82 ? -21.968 -4.713 24.685 1.00 51.41 82 THR A CA 1
ATOM 641 C C . THR A 1 82 ? -23.492 -4.798 24.616 1.00 51.41 82 THR A C 1
ATOM 643 O O . THR A 1 82 ? -24.162 -3.778 24.453 1.00 51.41 82 THR A O 1
ATOM 646 N N . VAL A 1 83 ? -24.035 -6.013 24.685 1.00 46.06 83 VAL A N 1
ATOM 647 C CA . VAL A 1 83 ? -25.474 -6.247 24.861 1.00 46.06 83 VAL A CA 1
ATOM 648 C C . VAL A 1 83 ? -25.676 -7.193 26.029 1.00 46.06 83 VAL A C 1
ATOM 650 O O . VAL A 1 83 ? -24.951 -8.212 26.060 1.00 46.06 83 VAL A O 1
#

Radius of gyration: 14.85 Å; Cα contacts (8 Å, |Δi|>4): 83; chains: 1; bounding box: 39×19×43 Å

Mean predicted aligned error: 7.81 Å

Foldseek 3Di:
DVVVCCLPPVLLVVLLVQLLVCCVVVVDLQPSLVVLLVVQVVCCVPPHDPVSVVSSVVSSVSSSVSSVVNSVVVVVVVVVVPD

Organism: Halobacillus andaensis (NCBI:txid1176239)

Secondary structure (DSSP, 8-state):
-HHHHIIIIIHHHHHHHHHHHHHHHH--TTHHHHHHHHHHHHHHHHTS-GGGHHHHHHHHHHHHHHHHHHHHHHHHHHHTT--

pLDDT: mean 76.28, std 8.94, range [46.06, 87.44]